Protein AF-A0A382GQL2-F1 (afdb_monomer)

Organism: NCBI:txid408172

Radius of gyration: 21.81 Å; Cα contacts (8 Å, |Δi|>4): 50; chains: 1; bounding box: 55×21×65 Å

pLDDT: mean 73.25, std 12.97, range [42.75, 89.44]

Mean predicted aligned error: 12.38 Å

Structure (mmCIF, N/CA/C/O backbone):
data_AF-A0A382GQL2-F1
#
_entry.id   AF-A0A382GQL2-F1
#
loop_
_atom_site.group_PDB
_atom_site.id
_atom_site.type_symbol
_atom_site.label_atom_id
_atom_site.label_alt_id
_atom_site.label_comp_id
_atom_site.label_asym_id
_atom_site.label_entity_id
_atom_site.label_seq_id
_atom_site.pdbx_PDB_ins_code
_atom_site.Cartn_x
_atom_site.Cartn_y
_atom_site.Cartn_z
_atom_site.occupancy
_atom_site.B_iso_or_equiv
_atom_site.auth_seq_id
_atom_site.auth_comp_id
_atom_site.auth_asym_id
_atom_site.auth_atom_id
_atom_site.pdbx_PDB_model_num
ATOM 1 N N . MET A 1 1 ? -19.531 9.412 18.460 1.00 42.75 1 MET A N 1
ATOM 2 C CA . MET A 1 1 ? -18.587 9.663 17.348 1.00 42.75 1 MET A CA 1
ATOM 3 C C . MET A 1 1 ? -17.181 9.532 17.899 1.00 42.75 1 MET A C 1
ATOM 5 O O . MET A 1 1 ? -16.870 10.210 18.870 1.00 42.75 1 MET A O 1
ATOM 9 N N . LEU A 1 2 ? -16.384 8.584 17.404 1.00 46.44 2 LEU A N 1
ATOM 10 C CA . LEU A 1 2 ? -15.076 8.302 17.994 1.00 46.44 2 LEU A CA 1
ATOM 11 C C . LEU A 1 2 ? -14.067 9.410 17.655 1.00 46.44 2 LEU A C 1
ATOM 13 O O . LEU A 1 2 ? -13.764 9.632 16.490 1.00 46.44 2 LEU A O 1
ATOM 17 N N . LYS A 1 3 ? -13.535 10.065 18.696 1.00 55.25 3 LYS A N 1
ATOM 18 C CA . LYS A 1 3 ? -12.430 11.044 18.668 1.00 55.25 3 LYS A CA 1
ATOM 19 C C . LYS A 1 3 ? -11.057 10.370 18.462 1.00 55.25 3 LYS A C 1
ATOM 21 O O . LYS A 1 3 ? -10.114 10.677 19.181 1.00 55.25 3 LYS A O 1
ATOM 26 N N . LEU A 1 4 ? -10.947 9.392 17.566 1.00 60.84 4 LEU A N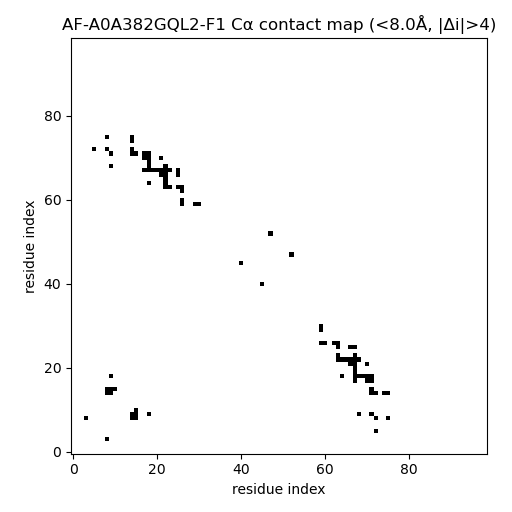 1
ATOM 27 C CA . LEU A 1 4 ? -9.658 8.763 17.259 1.00 60.84 4 LEU A CA 1
ATOM 28 C C . LEU A 1 4 ? -9.263 9.114 15.832 1.00 60.84 4 LEU A C 1
ATOM 30 O O . LEU A 1 4 ? -10.033 8.905 14.895 1.00 60.84 4 LEU A O 1
ATOM 34 N N . THR A 1 5 ? -8.069 9.679 15.688 1.00 72.31 5 THR A N 1
ATOM 35 C CA . THR A 1 5 ? -7.522 10.089 14.394 1.00 72.31 5 THR A CA 1
ATOM 36 C C . THR A 1 5 ? -7.136 8.834 13.608 1.00 72.31 5 THR A C 1
ATOM 38 O O . THR A 1 5 ? -6.793 7.814 14.204 1.00 72.31 5 THR A O 1
ATOM 41 N N . VAL A 1 6 ? -7.120 8.885 12.271 1.00 74.00 6 VAL A N 1
ATOM 42 C CA . VAL A 1 6 ? -6.666 7.765 11.410 1.00 74.00 6 VAL A CA 1
ATOM 43 C C . VAL A 1 6 ? -5.326 7.190 11.890 1.00 74.00 6 VAL A C 1
ATOM 45 O O . VAL A 1 6 ? -5.149 5.976 11.969 1.00 74.00 6 VAL A O 1
ATOM 48 N N . ARG A 1 7 ? -4.410 8.070 12.309 1.00 74.62 7 ARG A N 1
ATOM 49 C CA . ARG A 1 7 ? -3.115 7.702 12.888 1.00 74.62 7 ARG A CA 1
ATOM 50 C C . ARG A 1 7 ? -3.244 6.846 14.153 1.00 74.62 7 ARG A C 1
ATOM 52 O O . ARG A 1 7 ? -2.469 5.913 14.315 1.00 74.62 7 ARG A O 1
ATOM 59 N N . ASP A 1 8 ? -4.214 7.124 15.019 1.00 77.25 8 ASP A N 1
ATOM 60 C CA . ASP A 1 8 ? -4.436 6.367 16.256 1.00 77.25 8 ASP A CA 1
ATOM 61 C C . ASP A 1 8 ? -5.027 4.981 15.979 1.00 77.25 8 ASP A C 1
ATOM 63 O O . ASP A 1 8 ? -4.687 4.012 16.659 1.00 77.25 8 ASP A O 1
ATOM 67 N N . ILE A 1 9 ? -5.870 4.869 14.947 1.00 73.19 9 ILE A N 1
ATOM 68 C CA . ILE A 1 9 ? -6.429 3.589 14.496 1.00 73.19 9 ILE A CA 1
ATOM 69 C C . ILE A 1 9 ? -5.311 2.704 13.939 1.00 73.19 9 ILE A C 1
ATOM 71 O O . ILE A 1 9 ? -5.170 1.558 14.360 1.00 73.19 9 ILE A O 1
ATOM 75 N N . LEU A 1 10 ? -4.469 3.240 13.052 1.00 72.88 10 LEU A N 1
ATOM 76 C CA . LEU A 1 10 ? -3.359 2.486 12.456 1.00 72.88 10 LEU A CA 1
ATOM 77 C C . LEU A 1 10 ? -2.258 2.134 13.469 1.00 72.88 10 LEU A C 1
ATOM 79 O O . LEU A 1 10 ? -1.547 1.148 13.281 1.00 72.88 10 LEU A O 1
ATOM 83 N N . ARG A 1 11 ? -2.125 2.898 14.561 1.00 73.44 11 ARG A N 1
ATOM 84 C CA . ARG A 1 11 ? -1.157 2.627 15.637 1.00 73.44 11 ARG A CA 1
ATOM 85 C C . ARG A 1 11 ? -1.551 1.432 16.511 1.00 73.44 11 ARG A C 1
ATOM 87 O O . ARG A 1 11 ? -0.709 0.897 17.231 1.00 73.44 11 ARG A O 1
ATOM 94 N N . GLN A 1 12 ? -2.802 0.975 16.444 1.00 77.12 12 GLN A N 1
ATOM 95 C CA . GLN A 1 12 ? -3.207 -0.274 17.083 1.00 77.12 12 GLN A CA 1
ATOM 96 C C . GLN A 1 12 ? -2.668 -1.466 16.291 1.00 77.12 12 GLN A C 1
ATOM 98 O O . GLN A 1 12 ? -2.976 -1.630 15.111 1.00 77.12 12 GLN A O 1
ATOM 103 N N . LYS A 1 13 ? -1.923 -2.346 16.974 1.00 70.94 13 LYS A N 1
ATOM 104 C CA . LYS A 1 13 ? -1.231 -3.506 16.381 1.00 70.94 13 LYS A CA 1
ATOM 105 C C . LYS A 1 13 ? -2.133 -4.332 15.450 1.00 70.94 13 LYS A C 1
ATOM 107 O O . LYS A 1 13 ? -1.713 -4.702 14.365 1.00 70.94 13 LYS A O 1
ATOM 112 N N . SER A 1 14 ? -3.396 -4.545 15.832 1.00 75.12 14 SER A N 1
ATOM 113 C CA . SER A 1 14 ? -4.364 -5.302 15.026 1.00 75.12 14 SER A CA 1
ATOM 114 C C . SER A 1 14 ? -4.727 -4.619 13.704 1.00 75.12 14 SER A C 1
ATOM 116 O O . SER A 1 14 ? -4.808 -5.299 12.688 1.00 75.12 14 SER A O 1
ATOM 118 N N . PHE A 1 15 ? -4.966 -3.306 13.695 1.00 81.19 15 PHE A N 1
ATOM 119 C CA . PHE A 1 15 ? -5.413 -2.589 12.494 1.00 81.19 15 PHE A CA 1
ATOM 120 C C . PHE A 1 15 ? -4.241 -2.191 11.595 1.00 81.19 15 PHE A C 1
ATOM 122 O O . PHE A 1 15 ? -4.369 -2.259 10.375 1.00 81.19 15 PHE A O 1
ATOM 129 N N . GLY A 1 16 ? -3.083 -1.872 12.180 1.00 77.31 16 GLY A N 1
ATOM 130 C CA . GLY A 1 16 ? -1.842 -1.664 11.433 1.00 77.31 16 GLY A CA 1
ATOM 131 C C . GLY A 1 16 ? -1.416 -2.914 10.656 1.00 77.31 16 GLY A C 1
ATOM 132 O O . GLY A 1 16 ? -1.114 -2.821 9.469 1.00 77.31 16 GLY A O 1
ATOM 133 N N . SER A 1 17 ? -1.479 -4.104 11.270 1.00 82.25 17 SER A N 1
ATOM 134 C CA . SER A 1 17 ? -1.196 -5.363 10.562 1.00 82.25 17 SER A CA 1
ATOM 135 C C . SER A 1 17 ? -2.177 -5.626 9.417 1.00 82.25 17 SER A C 1
ATOM 137 O O . SER A 1 17 ? -1.750 -6.049 8.348 1.00 82.25 17 SER A O 1
ATOM 139 N N . ILE A 1 18 ? -3.469 -5.331 9.601 1.00 83.81 18 ILE A N 1
ATOM 140 C CA . ILE A 1 18 ? -4.473 -5.461 8.533 1.00 83.81 18 ILE A CA 1
ATOM 141 C C . ILE A 1 18 ? -4.154 -4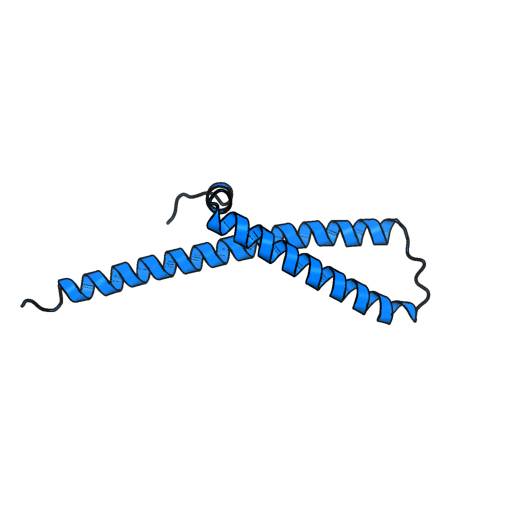.509 7.377 1.00 83.81 18 ILE A C 1
ATOM 143 O O . ILE A 1 18 ? -4.211 -4.935 6.227 1.00 83.81 18 ILE A O 1
ATOM 147 N N . ALA A 1 19 ? -3.770 -3.261 7.661 1.00 83.50 19 ALA A N 1
ATOM 148 C CA . ALA A 1 19 ? -3.381 -2.298 6.631 1.00 83.50 19 ALA A CA 1
ATOM 149 C C . ALA A 1 19 ? -2.179 -2.789 5.810 1.00 83.50 19 ALA A C 1
ATOM 151 O O . ALA A 1 19 ? -2.197 -2.710 4.58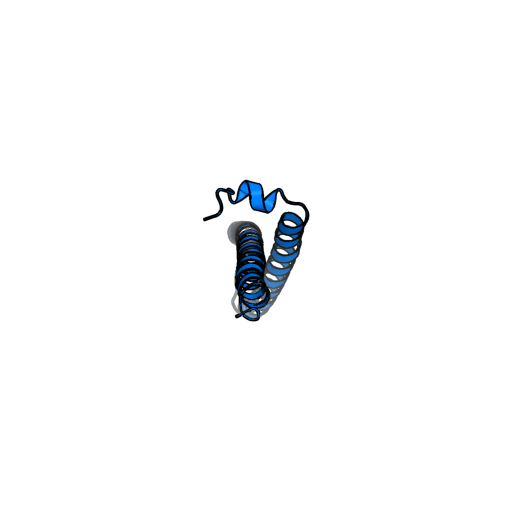6 1.00 83.50 19 ALA A O 1
ATOM 152 N N . ILE A 1 20 ? -1.163 -3.348 6.476 1.00 84.75 20 ILE A N 1
ATOM 153 C CA . ILE A 1 20 ? 0.038 -3.874 5.816 1.00 84.75 20 ILE A CA 1
ATOM 154 C C . ILE A 1 20 ? -0.303 -5.104 4.972 1.00 84.75 20 ILE A C 1
ATOM 156 O O . ILE A 1 20 ? 0.018 -5.132 3.790 1.00 84.75 20 ILE A O 1
ATOM 160 N N . ILE A 1 21 ? -0.977 -6.106 5.546 1.00 88.38 21 ILE A N 1
ATOM 161 C CA . ILE A 1 21 ? -1.297 -7.355 4.837 1.00 88.38 21 ILE A CA 1
ATOM 162 C C . ILE A 1 21 ? -2.200 -7.070 3.634 1.00 88.38 21 ILE A C 1
ATOM 164 O O . ILE A 1 21 ? -1.929 -7.551 2.53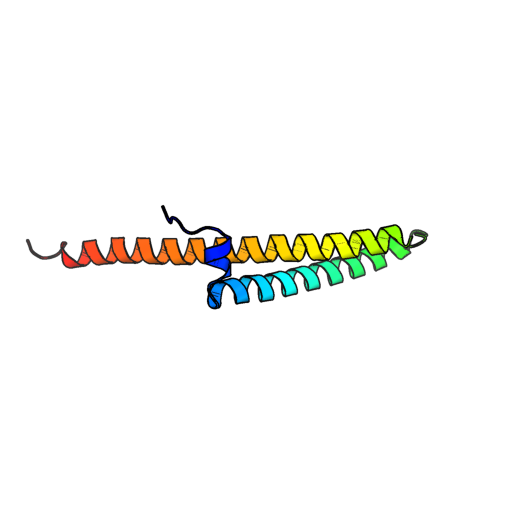6 1.00 88.38 21 ILE A O 1
ATOM 168 N N . SER A 1 22 ? -3.246 -6.260 3.823 1.00 84.94 22 SER A N 1
ATOM 169 C CA . SER A 1 22 ? -4.160 -5.898 2.735 1.00 84.94 22 SER A CA 1
ATOM 170 C C . SER A 1 22 ? -3.489 -5.025 1.677 1.00 84.94 22 SER A C 1
ATOM 172 O O . SER A 1 22 ? -3.706 -5.263 0.493 1.00 84.94 22 SER A O 1
ATOM 174 N N . GLY A 1 23 ? -2.630 -4.080 2.072 1.00 84.56 23 GLY A N 1
ATOM 175 C CA . GLY A 1 23 ? -1.841 -3.267 1.146 1.00 84.56 23 GLY A CA 1
ATOM 176 C C . GLY A 1 23 ? -0.859 -4.099 0.318 1.00 84.56 23 GLY A C 1
ATOM 177 O O . GLY A 1 23 ? -0.775 -3.910 -0.891 1.00 84.56 23 GLY A O 1
ATOM 178 N N . VAL A 1 24 ? -0.171 -5.068 0.934 1.00 87.44 24 VAL A N 1
ATOM 179 C CA . VAL A 1 24 ? 0.737 -5.995 0.235 1.00 87.44 24 VAL A CA 1
ATOM 180 C C . VAL A 1 24 ? -0.031 -6.885 -0.741 1.00 87.44 24 VAL A C 1
ATOM 182 O O . VAL A 1 24 ? 0.387 -7.017 -1.887 1.00 87.44 24 VAL A O 1
ATOM 185 N N . LEU A 1 25 ? -1.174 -7.445 -0.329 1.00 88.00 25 LEU A N 1
ATOM 186 C CA . LEU A 1 25 ? -2.046 -8.236 -1.207 1.00 88.00 25 LEU A CA 1
ATOM 187 C C . LEU A 1 25 ? -2.552 -7.423 -2.404 1.00 88.00 25 LEU A C 1
ATOM 189 O O . LEU A 1 25 ? -2.496 -7.905 -3.533 1.00 88.00 25 LEU A O 1
ATOM 193 N N . LEU A 1 26 ? -3.001 -6.186 -2.172 1.00 86.81 26 LEU A N 1
ATOM 194 C CA . LEU A 1 26 ? -3.427 -5.264 -3.228 1.00 86.81 26 LEU A CA 1
ATOM 195 C C . LEU A 1 26 ? -2.282 -4.909 -4.177 1.00 86.81 26 LEU A C 1
ATOM 197 O O . LEU A 1 26 ? -2.473 -4.938 -5.389 1.00 86.81 26 LEU A O 1
ATOM 201 N N . GLY A 1 27 ? -1.099 -4.606 -3.641 1.00 83.56 27 GLY A N 1
ATOM 202 C CA . GLY A 1 27 ? 0.090 -4.307 -4.437 1.00 83.56 27 GLY A CA 1
ATOM 203 C C . GLY A 1 27 ? 0.521 -5.491 -5.302 1.00 83.56 27 GLY A C 1
ATOM 204 O O . GLY A 1 27 ? 0.792 -5.314 -6.486 1.00 83.56 27 GLY A O 1
ATOM 205 N N . LEU A 1 28 ? 0.507 -6.706 -4.746 1.00 84.06 28 LEU A N 1
ATOM 206 C CA . LEU A 1 28 ? 0.770 -7.943 -5.488 1.00 84.06 28 LEU A CA 1
ATOM 207 C C . LEU A 1 28 ? -0.267 -8.178 -6.588 1.00 84.06 28 LEU A C 1
ATOM 209 O O . LEU A 1 28 ? 0.106 -8.435 -7.729 1.00 84.06 28 LEU A O 1
ATOM 213 N N . ALA A 1 29 ? -1.558 -8.053 -6.273 1.00 85.50 29 ALA A N 1
ATOM 214 C CA . ALA A 1 29 ? -2.623 -8.199 -7.260 1.00 85.50 29 ALA A CA 1
ATOM 215 C C . ALA A 1 29 ? -2.478 -7.176 -8.398 1.00 85.50 29 ALA A C 1
ATOM 217 O O . ALA A 1 29 ? -2.586 -7.538 -9.568 1.00 85.50 29 ALA A O 1
ATOM 218 N N . TYR A 1 30 ? -2.169 -5.920 -8.069 1.00 82.88 30 TYR A N 1
ATOM 219 C CA . TYR A 1 30 ? -1.948 -4.864 -9.053 1.00 82.88 30 TYR A CA 1
ATOM 220 C C . TYR A 1 30 ? -0.690 -5.102 -9.897 1.00 82.88 30 TYR A C 1
ATOM 222 O O . TYR A 1 30 ? -0.712 -4.878 -11.107 1.00 82.88 30 TYR A O 1
ATOM 230 N N . TYR A 1 31 ? 0.386 -5.617 -9.298 1.00 79.88 31 TYR A N 1
ATOM 231 C CA . TYR A 1 31 ? 1.593 -6.012 -10.020 1.00 79.88 31 TYR A CA 1
ATOM 232 C C . TYR A 1 31 ? 1.305 -7.130 -11.029 1.00 79.88 31 TYR A C 1
ATOM 234 O O . TYR A 1 31 ? 1.646 -6.991 -12.203 1.00 79.88 31 TYR A O 1
ATOM 242 N N . PHE A 1 32 ? 0.614 -8.199 -10.616 1.00 80.12 32 PHE A N 1
ATOM 243 C CA . PHE A 1 32 ? 0.215 -9.276 -11.527 1.00 80.12 32 PHE A CA 1
ATOM 244 C C . PHE A 1 32 ? -0.736 -8.788 -12.622 1.00 80.12 32 PHE A C 1
ATOM 246 O O . PHE A 1 32 ? -0.586 -9.183 -13.777 1.00 80.12 32 PHE A O 1
ATOM 253 N N . LEU A 1 33 ? -1.673 -7.896 -12.290 1.00 79.62 33 LEU A N 1
ATOM 254 C CA . LEU A 1 33 ? -2.576 -7.292 -13.268 1.00 79.62 33 LEU A CA 1
ATOM 255 C C . LEU A 1 33 ? -1.812 -6.438 -14.288 1.00 79.62 33 LEU A C 1
ATOM 257 O O . LEU A 1 33 ? -2.101 -6.499 -15.481 1.00 79.62 33 LEU A O 1
ATOM 261 N N . THR A 1 34 ? -0.814 -5.682 -13.834 1.00 76.44 34 THR A N 1
ATOM 262 C CA . THR A 1 34 ? 0.053 -4.865 -14.693 1.00 76.44 34 THR A CA 1
ATOM 263 C C . THR A 1 34 ? 0.915 -5.746 -15.589 1.00 76.44 34 THR A C 1
ATOM 265 O O . THR A 1 34 ? 0.996 -5.489 -16.785 1.00 76.44 34 THR A O 1
ATOM 268 N N . LEU A 1 35 ? 1.499 -6.821 -15.052 1.00 71.19 35 LEU A N 1
ATOM 269 C CA . LEU A 1 35 ? 2.286 -7.782 -15.826 1.00 71.19 35 LEU A CA 1
ATOM 270 C C . LEU A 1 35 ? 1.426 -8.487 -16.885 1.00 71.19 35 LEU A C 1
ATOM 272 O O . LEU A 1 35 ? 1.827 -8.575 -18.043 1.00 71.19 35 LEU A O 1
ATOM 276 N N . SER A 1 36 ? 0.221 -8.926 -16.511 1.00 71.06 36 SER A N 1
ATOM 277 C CA . SER A 1 36 ? -0.745 -9.520 -17.440 1.00 71.06 36 SER A CA 1
ATOM 278 C C . SER A 1 36 ? -1.151 -8.524 -18.531 1.00 71.06 36 SER A C 1
ATOM 280 O O . SER A 1 36 ? -1.092 -8.857 -19.713 1.00 71.06 36 SER A O 1
ATOM 282 N N . SER A 1 37 ? -1.447 -7.276 -18.162 1.00 67.06 37 SER A N 1
ATOM 283 C CA . SER A 1 37 ? -1.795 -6.216 -19.116 1.00 67.06 37 SER A CA 1
ATOM 284 C C . SER A 1 37 ? -0.627 -5.872 -20.046 1.00 67.06 37 SER A C 1
ATOM 286 O O . SER A 1 37 ? -0.834 -5.644 -21.239 1.00 67.06 37 SER A O 1
ATOM 288 N N . ALA A 1 38 ? 0.605 -5.894 -19.531 1.00 62.81 38 ALA A N 1
ATOM 289 C CA . ALA A 1 38 ? 1.813 -5.690 -20.317 1.00 62.81 38 ALA A CA 1
ATOM 290 C C . ALA A 1 38 ? 1.979 -6.801 -21.362 1.00 62.81 38 ALA A C 1
ATOM 292 O O . ALA A 1 38 ? 2.210 -6.488 -22.524 1.00 62.81 38 ALA A O 1
ATOM 293 N N . THR A 1 39 ? 1.765 -8.077 -21.010 1.00 59.53 39 THR A N 1
ATOM 294 C CA . THR A 1 39 ? 1.840 -9.184 -21.988 1.00 59.53 39 THR A CA 1
ATOM 295 C C . THR A 1 39 ? 0.832 -9.060 -23.135 1.00 59.53 39 THR A C 1
ATOM 297 O O . THR A 1 39 ? 1.152 -9.437 -24.259 1.00 59.53 39 THR A O 1
ATOM 300 N N . THR A 1 40 ? -0.339 -8.463 -22.898 1.00 59.59 40 THR A N 1
ATOM 301 C CA . THR A 1 40 ? -1.316 -8.125 -23.951 1.00 59.59 40 THR A CA 1
ATOM 302 C C . THR A 1 40 ? -0.936 -6.889 -24.771 1.00 59.59 40 THR A C 1
ATOM 304 O O . THR A 1 40 ? -1.248 -6.833 -25.957 1.00 59.59 40 THR A O 1
ATOM 307 N N . HIS A 1 41 ? -0.239 -5.911 -24.184 1.00 52.19 41 HIS A N 1
ATOM 308 C CA . HIS A 1 41 ? 0.222 -4.710 -24.892 1.00 52.19 41 HIS A CA 1
ATOM 309 C C . HIS A 1 41 ? 1.547 -4.899 -25.644 1.00 52.19 41 HIS A C 1
ATOM 311 O O . HIS A 1 41 ? 1.797 -4.154 -26.582 1.00 52.19 41 HIS A O 1
ATOM 317 N N . PHE A 1 42 ? 2.366 -5.907 -25.319 1.00 52.03 42 PHE A N 1
ATOM 318 C CA . PHE A 1 42 ? 3.611 -6.219 -26.042 1.00 52.03 42 PHE A CA 1
ATOM 319 C C . PHE A 1 42 ? 3.399 -6.748 -27.475 1.00 52.03 42 PHE A C 1
ATOM 321 O O . PHE A 1 42 ? 4.371 -6.933 -28.201 1.00 52.03 42 PHE A O 1
ATOM 328 N N . GLN A 1 43 ? 2.152 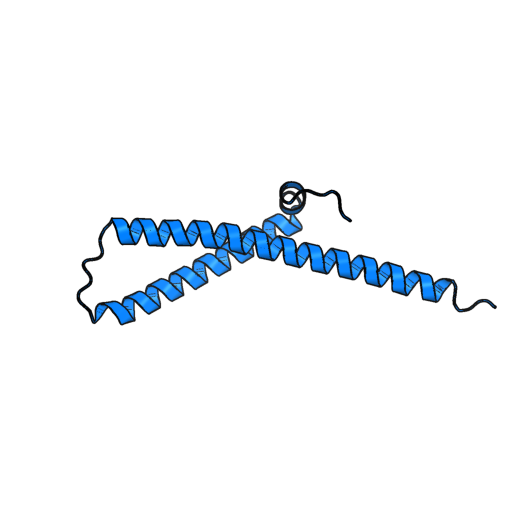-6.939 -27.923 1.00 52.81 43 GLN A N 1
ATOM 329 C CA . GLN A 1 43 ? 1.842 -7.077 -29.355 1.00 52.81 43 GLN A CA 1
ATOM 330 C C . GLN A 1 43 ? 1.846 -5.726 -30.101 1.00 52.81 43 GLN A C 1
ATOM 332 O O . GLN A 1 43 ? 1.747 -5.705 -31.325 1.00 52.81 43 GLN A O 1
ATOM 337 N N . ILE A 1 44 ? 1.972 -4.605 -29.385 1.00 52.47 44 ILE A N 1
ATOM 338 C CA . ILE A 1 44 ? 2.042 -3.246 -29.923 1.00 52.47 44 ILE A CA 1
ATOM 339 C C . ILE A 1 44 ? 3.321 -2.607 -29.375 1.00 52.47 44 ILE A C 1
ATOM 341 O O . ILE A 1 44 ? 3.346 -2.132 -28.247 1.00 52.47 44 ILE A O 1
ATOM 345 N N . ASP A 1 45 ? 4.377 -2.671 -30.184 1.00 52.12 45 ASP A N 1
ATOM 346 C CA . ASP A 1 45 ? 5.669 -1.964 -30.145 1.00 52.12 45 ASP A CA 1
ATOM 347 C C . ASP A 1 45 ? 5.804 -0.809 -29.119 1.00 52.12 45 ASP A C 1
ATOM 349 O O . ASP A 1 45 ? 5.829 0.374 -29.460 1.00 52.12 45 ASP A O 1
ATOM 353 N N . MET A 1 46 ? 5.863 -1.140 -27.826 1.00 57.78 46 MET A N 1
ATOM 354 C CA . MET A 1 46 ? 5.993 -0.162 -26.751 1.00 57.78 46 MET A CA 1
ATOM 355 C C . MET A 1 46 ? 7.441 -0.166 -26.279 1.00 57.78 46 MET A C 1
ATOM 357 O O . MET A 1 46 ? 7.861 -1.029 -25.507 1.00 57.78 46 MET A O 1
ATOM 361 N N . VAL A 1 47 ? 8.210 0.828 -26.726 1.00 58.38 47 VAL A N 1
ATOM 362 C CA . VAL A 1 47 ? 9.481 1.193 -26.092 1.00 58.38 47 VAL A CA 1
ATOM 363 C C . VAL A 1 47 ? 9.171 1.503 -24.629 1.00 58.38 47 VAL A C 1
ATOM 365 O O . VAL A 1 47 ? 8.601 2.548 -24.307 1.00 58.38 47 VAL A O 1
ATOM 368 N N . VAL A 1 48 ? 9.487 0.563 -23.736 1.00 64.06 48 VAL A N 1
ATOM 369 C CA . VAL A 1 48 ? 9.273 0.706 -22.295 1.00 64.06 48 VAL A CA 1
ATOM 370 C C . VAL A 1 48 ? 10.191 1.821 -21.804 1.00 64.06 48 VAL A C 1
ATOM 372 O O . VAL A 1 48 ? 11.371 1.611 -21.528 1.00 64.06 48 VAL A O 1
ATOM 375 N N . SER A 1 49 ? 9.665 3.044 -21.750 1.00 74.38 49 SER A N 1
ATOM 376 C CA . SER A 1 49 ? 10.447 4.188 -21.304 1.00 74.38 49 SER A CA 1
ATOM 377 C C . SER A 1 49 ? 10.755 4.041 -19.807 1.00 74.38 49 SER A C 1
ATOM 379 O O . SER A 1 49 ? 9.885 3.626 -19.031 1.00 74.38 49 SER A O 1
ATOM 381 N N . PRO A 1 50 ? 11.961 4.417 -19.347 1.00 72.31 50 PRO A N 1
ATOM 382 C CA . PRO A 1 50 ? 12.287 4.419 -17.920 1.00 72.31 50 PRO A CA 1
ATOM 383 C C . PRO A 1 50 ? 11.276 5.209 -17.071 1.00 72.31 50 PRO A C 1
ATOM 385 O O . PRO A 1 50 ? 10.996 4.842 -15.932 1.00 72.31 50 PRO A O 1
ATOM 388 N N . GLY A 1 51 ? 10.667 6.255 -17.648 1.00 78.69 51 GLY A N 1
ATOM 389 C CA . GLY A 1 51 ? 9.600 7.032 -17.013 1.00 78.69 51 GLY A CA 1
ATOM 390 C C . GLY A 1 51 ? 8.312 6.235 -16.787 1.00 78.69 51 GLY A C 1
ATOM 391 O O . GLY A 1 51 ? 7.701 6.365 -15.730 1.00 78.69 51 GLY A O 1
ATOM 392 N N . TYR A 1 52 ? 7.923 5.365 -17.724 1.00 76.00 52 TYR A N 1
ATOM 393 C CA . TYR A 1 52 ? 6.760 4.485 -17.566 1.00 76.00 52 TYR A CA 1
ATOM 394 C C . TYR A 1 52 ? 6.968 3.457 -16.442 1.00 76.00 52 TYR A C 1
ATOM 396 O O . TYR A 1 52 ? 6.073 3.236 -15.622 1.00 76.00 52 TYR A O 1
ATOM 404 N N . ILE A 1 53 ? 8.167 2.874 -16.343 1.00 77.19 53 ILE A N 1
ATOM 405 C CA . ILE A 1 53 ? 8.515 1.952 -15.248 1.00 77.19 53 ILE A CA 1
ATOM 406 C C . ILE A 1 53 ? 8.484 2.688 -13.903 1.00 77.19 53 ILE A C 1
ATOM 408 O O . ILE A 1 53 ? 7.866 2.220 -12.949 1.00 77.19 53 ILE A O 1
ATOM 412 N N . ALA A 1 54 ? 9.094 3.873 -13.827 1.00 80.19 54 ALA A N 1
ATOM 413 C CA . ALA A 1 54 ? 9.098 4.668 -12.603 1.00 80.19 54 ALA A CA 1
ATOM 414 C C . ALA A 1 54 ? 7.676 5.066 -12.167 1.00 80.19 54 ALA A C 1
ATOM 416 O O . ALA A 1 54 ? 7.327 4.927 -10.993 1.00 80.19 54 ALA A O 1
ATOM 417 N N . ALA A 1 55 ? 6.838 5.511 -13.108 1.00 82.56 55 ALA A N 1
ATOM 418 C CA . ALA A 1 55 ? 5.461 5.909 -12.833 1.00 82.56 55 ALA A CA 1
ATOM 419 C C . ALA A 1 55 ? 4.583 4.724 -12.403 1.00 82.56 55 ALA A C 1
ATOM 421 O O . ALA A 1 55 ? 3.818 4.856 -11.451 1.00 82.56 55 ALA A O 1
ATOM 422 N N . SER A 1 56 ? 4.708 3.562 -13.049 1.00 76.31 56 SER A N 1
ATOM 423 C CA . SER A 1 56 ? 3.929 2.362 -12.704 1.00 76.31 56 SER A CA 1
ATOM 424 C C . SER A 1 56 ? 4.304 1.796 -11.331 1.00 76.31 56 SER A C 1
ATOM 426 O O . SER A 1 56 ? 3.419 1.498 -10.524 1.00 76.31 56 SER A O 1
ATOM 428 N N . ILE A 1 57 ? 5.600 1.727 -11.007 1.00 80.94 57 ILE A N 1
ATOM 429 C CA . ILE A 1 57 ? 6.066 1.330 -9.671 1.00 80.94 57 ILE A CA 1
ATOM 430 C C . ILE A 1 57 ? 5.598 2.349 -8.626 1.00 80.94 57 ILE A C 1
ATOM 432 O O . ILE A 1 57 ? 5.018 1.967 -7.609 1.00 80.94 57 ILE A O 1
ATOM 436 N N . GLY A 1 58 ? 5.791 3.646 -8.884 1.00 85.69 58 GLY A N 1
ATOM 437 C CA . GLY A 1 58 ? 5.363 4.713 -7.977 1.00 85.69 58 GLY A CA 1
ATOM 438 C C . GLY A 1 58 ? 3.858 4.676 -7.700 1.00 85.69 58 GLY A C 1
ATOM 439 O O . GLY A 1 58 ? 3.437 4.708 -6.542 1.00 85.69 58 GLY A O 1
ATOM 440 N N . LEU A 1 59 ? 3.046 4.520 -8.748 1.00 83.44 59 LEU A N 1
ATOM 441 C CA . LEU A 1 59 ? 1.596 4.392 -8.634 1.00 83.44 59 LEU A CA 1
ATOM 442 C C . LEU A 1 59 ? 1.200 3.154 -7.818 1.00 83.44 59 LEU A C 1
ATOM 444 O O . LEU A 1 59 ? 0.316 3.248 -6.966 1.00 83.44 59 LEU A O 1
ATOM 448 N N . THR A 1 60 ? 1.893 2.028 -8.006 1.00 83.94 60 THR A N 1
ATOM 449 C CA . THR A 1 60 ? 1.658 0.794 -7.237 1.00 83.94 60 THR A CA 1
ATOM 450 C C . THR A 1 60 ? 1.842 1.024 -5.737 1.00 83.94 60 THR A C 1
ATOM 452 O O . THR A 1 60 ? 0.991 0.622 -4.943 1.00 83.94 60 THR A O 1
ATOM 455 N N . PHE A 1 61 ? 2.910 1.719 -5.333 1.00 84.19 61 PHE A N 1
ATOM 456 C CA . PHE A 1 61 ? 3.146 2.040 -3.922 1.00 84.19 61 PHE A CA 1
ATOM 457 C C . PHE A 1 61 ? 2.059 2.945 -3.343 1.00 84.19 61 PHE A C 1
ATOM 459 O O . PHE A 1 61 ? 1.543 2.674 -2.256 1.00 84.19 61 PHE A O 1
ATOM 466 N N . VAL A 1 62 ? 1.678 3.999 -4.068 1.00 89.44 62 VAL A N 1
ATOM 467 C CA . VAL A 1 62 ? 0.636 4.934 -3.620 1.00 89.44 62 VAL A CA 1
ATOM 468 C C . VAL A 1 62 ? -0.699 4.209 -3.445 1.00 89.44 62 VAL A C 1
ATOM 470 O O . VAL A 1 62 ? -1.337 4.333 -2.397 1.00 89.44 62 VAL A O 1
ATOM 473 N N . VAL A 1 63 ? -1.100 3.403 -4.430 1.00 87.81 63 VAL A N 1
ATOM 474 C CA . VAL A 1 63 ? -2.360 2.651 -4.392 1.00 87.81 63 VAL A CA 1
ATOM 475 C C . VAL A 1 63 ? -2.351 1.603 -3.277 1.00 87.81 63 VAL A C 1
ATOM 477 O O . VAL A 1 63 ? -3.345 1.482 -2.562 1.00 87.81 63 VAL A O 1
ATOM 480 N N . ALA A 1 64 ? -1.236 0.902 -3.057 1.00 85.88 64 ALA A N 1
ATOM 481 C CA . ALA A 1 64 ? -1.110 -0.070 -1.972 1.00 85.88 64 ALA A CA 1
ATOM 482 C C . ALA A 1 64 ? -1.265 0.581 -0.584 1.00 85.88 64 ALA A C 1
ATOM 484 O O . ALA A 1 64 ? -1.997 0.064 0.264 1.00 85.88 64 ALA A O 1
ATOM 485 N N . ILE A 1 65 ? -0.632 1.739 -0.357 1.00 84.88 65 ILE A N 1
ATOM 486 C CA . ILE A 1 65 ? -0.708 2.464 0.923 1.00 84.88 65 ILE A CA 1
ATOM 487 C C . ILE A 1 65 ? -2.126 2.994 1.168 1.00 84.88 65 ILE A C 1
ATOM 489 O O . ILE A 1 65 ? -2.684 2.803 2.256 1.00 84.88 65 ILE A O 1
ATOM 493 N N . LEU A 1 66 ? -2.721 3.645 0.164 1.00 88.38 66 LEU A N 1
ATOM 494 C CA . LEU A 1 66 ? -4.070 4.203 0.268 1.00 88.38 66 LEU A CA 1
ATOM 495 C C . LEU A 1 66 ? -5.117 3.095 0.428 1.00 88.38 66 LEU A C 1
ATOM 497 O O . LEU A 1 66 ? -5.970 3.175 1.314 1.00 88.38 66 LEU A O 1
ATOM 501 N N . GLY A 1 67 ? -5.016 2.034 -0.374 1.00 88.25 67 GLY A N 1
ATOM 502 C CA . GLY A 1 67 ? -5.911 0.881 -0.332 1.00 88.25 67 GLY A CA 1
ATOM 503 C C . GLY A 1 67 ? -5.849 0.140 1.002 1.00 88.25 67 GLY A C 1
ATOM 504 O O . GLY A 1 67 ? -6.887 -0.075 1.631 1.00 88.25 67 GLY A O 1
ATOM 505 N N . GLY A 1 68 ? -4.642 -0.172 1.488 1.00 86.25 68 GLY A N 1
ATOM 506 C CA . GLY A 1 68 ? -4.457 -0.837 2.780 1.00 86.25 68 GLY A CA 1
ATOM 507 C C . GLY A 1 68 ? -4.991 -0.010 3.954 1.00 86.25 68 GLY A C 1
ATOM 508 O O . GLY A 1 68 ? -5.688 -0.528 4.830 1.00 86.25 68 GLY A O 1
ATOM 509 N N . THR A 1 69 ? -4.751 1.305 3.941 1.00 86.62 69 THR A N 1
ATOM 510 C CA . THR A 1 69 ? -5.284 2.221 4.964 1.00 86.62 69 THR A CA 1
ATOM 511 C C . THR A 1 69 ? -6.814 2.270 4.933 1.00 86.62 69 THR A C 1
ATOM 513 O O . THR A 1 69 ? -7.451 2.194 5.985 1.00 86.62 69 THR A O 1
ATOM 516 N N . ASN A 1 70 ? -7.418 2.351 3.743 1.00 89.00 70 ASN A N 1
ATOM 517 C CA . ASN A 1 70 ? -8.873 2.386 3.592 1.00 89.00 70 ASN A CA 1
ATOM 518 C C . ASN A 1 70 ? -9.528 1.097 4.119 1.00 89.00 70 ASN A C 1
ATOM 520 O O . ASN A 1 70 ? -10.479 1.154 4.900 1.00 89.00 70 ASN A O 1
ATOM 524 N N . ILE A 1 71 ? -8.964 -0.069 3.788 1.00 86.81 71 ILE A N 1
ATOM 525 C CA . ILE A 1 71 ? -9.447 -1.361 4.297 1.00 86.81 71 ILE A CA 1
ATOM 526 C C . ILE A 1 71 ? -9.363 -1.411 5.827 1.00 86.81 71 ILE A C 1
ATOM 528 O O . ILE A 1 71 ? -10.330 -1.808 6.480 1.00 86.81 71 ILE A O 1
ATOM 532 N N . ALA A 1 72 ? -8.259 -0.960 6.427 1.00 85.50 72 ALA A N 1
ATOM 533 C CA . ALA A 1 72 ? -8.125 -0.932 7.883 1.00 85.50 72 ALA A CA 1
ATOM 534 C C . ALA A 1 72 ? -9.185 -0.043 8.560 1.00 85.50 72 ALA A C 1
ATOM 536 O O . ALA A 1 72 ? -9.748 -0.434 9.588 1.00 85.50 72 ALA A O 1
ATOM 537 N N . LEU A 1 73 ? -9.512 1.112 7.968 1.00 86.12 73 LEU A N 1
ATOM 538 C CA . LEU A 1 73 ? -10.574 1.998 8.457 1.00 86.12 73 LEU A CA 1
ATOM 539 C C . LEU A 1 73 ? -11.967 1.373 8.315 1.00 86.12 73 LEU A C 1
ATOM 541 O O . LEU A 1 73 ? -12.784 1.473 9.233 1.00 86.12 73 LEU A O 1
ATOM 545 N N . VAL A 1 74 ? -12.245 0.687 7.205 1.00 88.25 74 VAL A N 1
ATOM 546 C CA . VAL A 1 74 ? -13.509 -0.040 7.011 1.00 88.25 74 VAL A CA 1
ATOM 547 C C . VAL A 1 74 ? -13.658 -1.149 8.054 1.00 88.25 74 VAL A C 1
ATOM 549 O O . VAL A 1 74 ? -14.692 -1.227 8.720 1.00 88.25 74 VAL A O 1
ATOM 552 N N . VAL A 1 75 ? -12.618 -1.957 8.278 1.00 86.69 75 VAL A N 1
ATOM 553 C CA . VAL A 1 75 ? -12.639 -3.022 9.297 1.00 86.69 75 VAL A CA 1
ATOM 554 C C . VAL A 1 75 ? -12.831 -2.439 10.700 1.00 86.69 75 VAL A C 1
ATOM 556 O O . VAL A 1 75 ? -13.602 -2.978 11.501 1.00 86.69 75 VAL A O 1
ATOM 559 N N . TYR A 1 76 ? -12.191 -1.306 10.996 1.00 84.94 76 TYR A N 1
ATOM 560 C CA . TYR A 1 76 ? -12.397 -0.577 12.244 1.00 84.94 76 TYR A CA 1
ATOM 561 C C . TYR A 1 76 ? -13.852 -0.132 12.433 1.00 84.94 76 TYR A C 1
ATOM 563 O O . TYR A 1 76 ? -14.443 -0.349 13.500 1.00 84.94 76 TYR A O 1
ATOM 571 N N . ASN A 1 77 ? -14.447 0.449 11.390 1.00 84.25 77 ASN A N 1
ATOM 572 C CA . ASN A 1 77 ? -15.841 0.878 11.397 1.00 84.25 77 ASN A CA 1
ATOM 573 C C . ASN A 1 77 ? -16.785 -0.310 11.608 1.00 84.25 77 ASN A C 1
ATOM 575 O O . ASN A 1 77 ? -17.645 -0.237 12.484 1.00 84.25 77 ASN A O 1
ATOM 579 N N . ILE A 1 78 ? -16.578 -1.433 10.912 1.00 85.69 78 ILE A N 1
ATOM 580 C CA . ILE A 1 78 ? -17.372 -2.660 11.094 1.00 85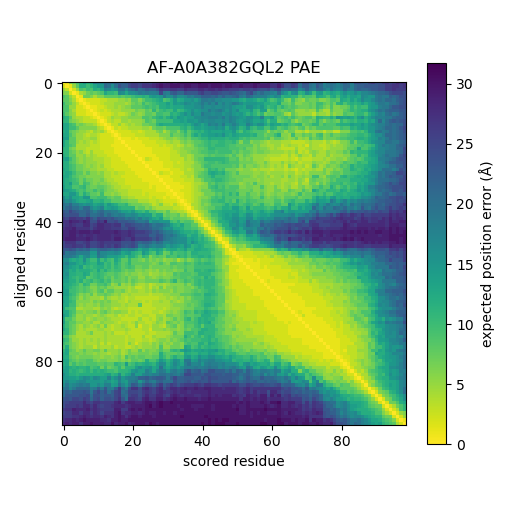.69 78 ILE A CA 1
ATOM 581 C C . ILE A 1 78 ? -17.280 -3.160 12.542 1.00 85.69 78 ILE A C 1
ATOM 583 O O . ILE A 1 78 ? -18.303 -3.450 13.167 1.00 85.69 78 ILE A O 1
ATOM 587 N N . LYS A 1 79 ? -16.073 -3.224 13.118 1.00 81.94 79 LYS A N 1
ATOM 588 C CA . LYS A 1 79 ? -15.878 -3.694 14.500 1.00 81.94 79 LYS A CA 1
ATOM 589 C C . LYS A 1 79 ? -16.545 -2.767 15.523 1.00 81.94 79 LYS A C 1
ATOM 591 O O . LYS A 1 79 ? -17.164 -3.239 16.481 1.00 81.94 79 LYS A O 1
ATOM 596 N N . THR A 1 80 ? -16.461 -1.456 15.304 1.00 80.56 80 THR A N 1
ATOM 597 C CA . THR A 1 80 ? -17.103 -0.442 16.152 1.00 80.56 80 THR A CA 1
ATOM 598 C C . THR A 1 80 ? -18.629 -0.545 16.076 1.00 80.56 80 THR A C 1
ATOM 600 O O . THR A 1 80 ? -19.290 -0.630 17.112 1.00 80.56 80 THR A O 1
ATOM 603 N N . GLN A 1 81 ? -19.185 -0.637 14.864 1.00 77.94 81 GLN A N 1
ATOM 604 C CA . GLN A 1 81 ? -20.621 -0.808 14.618 1.00 77.94 81 GLN A CA 1
ATOM 605 C C . GLN A 1 81 ? -21.155 -2.103 15.237 1.00 77.94 81 GLN A C 1
ATOM 607 O O . GLN A 1 81 ? -22.178 -2.081 15.922 1.00 77.94 81 GLN A O 1
ATOM 612 N N . LYS A 1 82 ? -20.445 -3.227 15.077 1.00 77.69 82 LYS A N 1
ATOM 613 C CA . LYS A 1 82 ? -20.814 -4.510 15.698 1.00 77.69 82 LYS A CA 1
ATOM 614 C C . LYS A 1 82 ? -20.892 -4.392 17.223 1.00 77.69 82 LYS A C 1
ATOM 616 O O . LYS A 1 82 ? -21.853 -4.853 17.828 1.00 77.69 82 LYS A O 1
ATOM 621 N N . THR A 1 83 ? -19.923 -3.719 17.843 1.00 72.88 83 THR A N 1
ATOM 622 C CA . THR A 1 83 ? -19.887 -3.515 19.302 1.00 72.88 83 THR A CA 1
ATOM 623 C C . THR A 1 83 ? -21.038 -2.626 19.787 1.00 72.88 83 THR A C 1
ATOM 625 O O . THR A 1 83 ? -21.642 -2.910 20.819 1.00 72.88 83 THR A O 1
ATOM 628 N N . MET A 1 84 ? -21.381 -1.569 19.045 1.00 70.50 84 MET A N 1
ATOM 629 C CA . MET A 1 84 ? -22.512 -0.692 19.378 1.00 70.50 84 MET A CA 1
ATOM 630 C C . MET A 1 84 ? -23.867 -1.399 19.232 1.00 70.50 84 MET A C 1
ATOM 632 O O . MET A 1 84 ? -24.708 -1.274 20.121 1.00 70.50 84 MET A O 1
ATOM 636 N N . ASN A 1 85 ? -24.064 -2.184 18.169 1.00 66.56 85 ASN A N 1
ATOM 637 C CA . ASN A 1 85 ? -25.286 -2.972 17.977 1.00 66.56 85 ASN A CA 1
ATOM 638 C C . ASN A 1 85 ? -25.448 -4.058 19.052 1.00 66.56 85 ASN A C 1
ATOM 640 O O . ASN A 1 85 ? -26.545 -4.237 19.573 1.00 66.56 85 ASN A O 1
ATOM 644 N N . LEU A 1 86 ? -24.357 -4.715 19.463 1.00 60.47 86 LEU A N 1
ATOM 645 C CA . LEU A 1 86 ? -24.373 -5.682 20.569 1.00 60.47 86 LEU A CA 1
ATOM 646 C C . LEU A 1 86 ? -24.722 -5.031 21.914 1.00 60.47 86 LEU A C 1
ATOM 648 O O . LEU A 1 86 ? -25.522 -5.577 22.667 1.00 60.47 86 LEU A O 1
ATOM 652 N N . LYS A 1 87 ? -24.175 -3.845 22.213 1.00 58.62 87 LYS A N 1
ATOM 653 C CA . LYS A 1 87 ? -24.537 -3.104 23.434 1.00 58.62 87 LYS A CA 1
ATOM 654 C C . LYS A 1 87 ? -26.006 -2.674 23.430 1.00 58.62 87 LYS A C 1
ATOM 656 O O . LYS A 1 87 ? -26.665 -2.753 24.463 1.00 58.62 87 LYS A O 1
ATOM 661 N N . LYS A 1 88 ? -26.535 -2.265 22.274 1.00 57.22 88 LYS A N 1
ATOM 662 C CA . LYS A 1 88 ? -27.947 -1.891 22.123 1.00 57.22 88 LYS A CA 1
ATOM 663 C C . LYS A 1 88 ? -28.880 -3.105 22.263 1.00 57.22 88 LYS A C 1
ATOM 665 O O . LYS A 1 88 ? -29.864 -3.004 22.980 1.00 57.22 88 LYS A O 1
ATOM 670 N N . GLY A 1 89 ? -28.524 -4.258 21.685 1.00 56.22 89 GLY A N 1
ATOM 671 C CA . GLY A 1 89 ? -29.288 -5.509 21.811 1.00 56.22 89 GLY A CA 1
ATOM 672 C C . GLY A 1 89 ? -29.230 -6.159 23.202 1.00 56.22 89 GLY A C 1
ATOM 673 O O . GLY A 1 89 ? -30.230 -6.694 23.666 1.00 56.22 89 GLY A O 1
ATOM 674 N N . GLY A 1 90 ? -28.096 -6.069 23.907 1.00 54.19 90 GLY A N 1
ATOM 675 C CA . GLY A 1 90 ? -27.945 -6.619 25.262 1.00 54.19 90 GLY A CA 1
ATOM 676 C C . GLY A 1 90 ? -28.648 -5.805 26.353 1.00 54.19 90 GLY A C 1
ATOM 677 O O . GLY A 1 90 ? -29.108 -6.369 27.340 1.00 54.19 90 GLY A O 1
ATOM 678 N N . THR A 1 91 ? -28.789 -4.488 26.172 1.00 53.69 91 THR A N 1
ATOM 679 C CA . THR A 1 91 ? -29.462 -3.625 27.163 1.00 53.69 91 THR A CA 1
ATOM 680 C C . THR A 1 91 ? -30.988 -3.791 27.112 1.00 53.69 91 THR A C 1
ATOM 682 O O . THR A 1 91 ? -31.647 -3.727 28.146 1.00 53.69 91 THR A O 1
ATOM 685 N N . SER A 1 92 ? -31.555 -4.088 25.936 1.00 52.59 92 SER A N 1
ATOM 686 C CA . SER A 1 92 ? -32.993 -4.346 25.764 1.00 52.59 92 SER A CA 1
ATOM 687 C C . SER A 1 92 ? -33.457 -5.693 26.334 1.00 52.59 92 SER A C 1
ATOM 689 O O . SER A 1 92 ? -34.615 -5.810 26.716 1.00 52.59 92 SER A O 1
ATOM 691 N N . ALA A 1 93 ? -32.576 -6.695 26.436 1.00 54.53 93 ALA A N 1
ATOM 692 C CA . ALA A 1 93 ? -32.921 -8.010 26.987 1.00 54.53 93 ALA A CA 1
ATOM 693 C C . ALA A 1 93 ? -32.864 -8.067 28.526 1.00 54.53 93 ALA A C 1
ATOM 695 O O . ALA A 1 93 ? -33.561 -8.874 29.129 1.00 54.53 93 ALA A O 1
ATOM 696 N N . ILE A 1 94 ? -32.066 -7.205 29.170 1.00 56.78 94 ILE A N 1
ATOM 697 C CA . ILE A 1 94 ? -31.922 -7.182 30.639 1.00 56.78 94 ILE A CA 1
ATOM 698 C C . ILE A 1 94 ? -33.017 -6.329 31.309 1.00 56.78 94 ILE A C 1
ATOM 700 O O . ILE A 1 94 ? -33.375 -6.590 32.451 1.00 56.78 94 ILE A O 1
ATOM 704 N N . PHE A 1 95 ? -33.605 -5.362 30.595 1.00 57.00 95 PHE A N 1
ATOM 705 C CA . PHE A 1 95 ? -34.698 -4.513 31.103 1.00 57.00 95 PHE A CA 1
ATOM 706 C C . PHE A 1 95 ? -36.077 -4.797 30.477 1.00 57.00 95 PHE A C 1
ATOM 708 O O . PHE A 1 95 ? -37.051 -4.146 30.837 1.00 57.00 95 PHE A O 1
ATOM 715 N N . GLY A 1 96 ? -36.181 -5.752 29.547 1.00 55.31 96 GLY A N 1
ATOM 716 C CA . GLY A 1 96 ? -37.423 -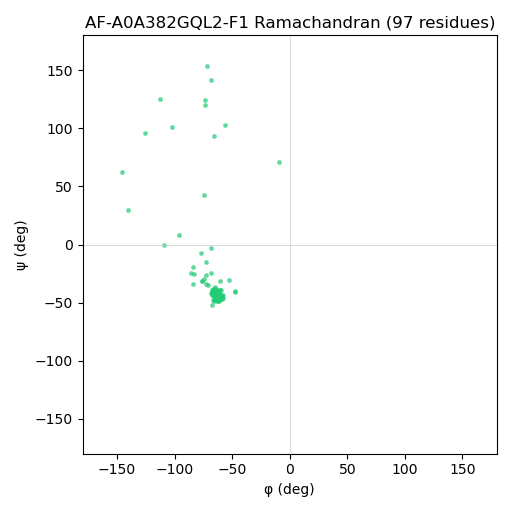6.066 28.825 1.00 55.31 96 GLY A CA 1
ATOM 717 C C . GLY A 1 96 ? -38.247 -7.231 29.387 1.00 55.31 96 GLY A C 1
ATOM 718 O O . GLY A 1 96 ? -39.182 -7.659 28.721 1.00 55.31 96 GLY A O 1
ATOM 719 N N . GLY A 1 97 ? -37.893 -7.778 30.555 1.00 54.34 97 GLY A N 1
ATOM 720 C CA . GLY A 1 97 ? -38.493 -9.011 31.087 1.00 54.34 97 GLY A CA 1
ATOM 721 C C . GLY A 1 97 ? -38.748 -9.017 32.594 1.00 54.34 97 GLY A C 1
ATOM 722 O O . GLY A 1 97 ? -38.658 -10.073 33.211 1.00 54.34 97 GLY A O 1
ATOM 723 N N . ALA A 1 98 ? -39.011 -7.858 33.198 1.00 53.66 98 ALA A N 1
ATOM 724 C CA . ALA A 1 98 ? -39.397 -7.767 34.607 1.00 53.66 98 ALA A CA 1
ATOM 725 C C . ALA A 1 98 ? -40.399 -6.627 34.835 1.00 53.66 98 ALA A C 1
ATOM 727 O O . ALA A 1 98 ? -40.093 -5.668 35.538 1.00 53.66 98 ALA A O 1
ATOM 728 N N . LEU A 1 99 ? -41.569 -6.736 34.204 1.00 44.19 99 LEU A N 1
ATOM 729 C CA . LEU A 1 99 ? -42.840 -6.142 34.630 1.00 44.19 99 LEU A CA 1
ATOM 730 C C . LEU A 1 99 ? -43.954 -7.122 34.256 1.00 44.19 99 LEU A C 1
ATOM 732 O O . LEU A 1 99 ? -43.945 -7.570 33.087 1.00 44.19 99 LEU A O 1
#

Foldseek 3Di:
DDPADLVNLCPPPVLVVQLLVQLVVQLVVLVVVVVVVVVVCVVPDDPCDPVNVVVSVVVSNVCSNVRSSVVSVVVVVVVVVVVVVVVVVVVCVVPVPDD

Secondary structure (DSSP, 8-state):
-----HHHHHTSHHHHHHHHHHHHHHHHHHHHHHHHHHHHHTTS-----HHHHHHHHHHHHHHHHHHHHHHHHHHHHHHHHHHHHHHHHHHHHHSSS--

Solvent-accessible surface area (backbone atoms only — not comparable to full-atom values): 5522 Å² total; per-residue (Å²): 133,83,95,65,54,74,68,57,51,44,67,35,70,73,36,31,51,45,16,51,54,45,11,51,52,49,32,50,52,50,49,53,52,49,53,54,51,45,66,68,44,66,81,53,92,65,81,81,46,73,64,57,55,52,49,54,55,51,49,42,54,53,50,14,54,53,51,6,48,51,51,27,52,51,53,50,49,52,55,51,50,52,52,53,52,49,54,56,57,54,54,53,64,76,72,68,79,83,128

Sequence (99 aa):
MLKLTVRDILRQKSFGSIAIISGVLLGLAYYFLTLSSATTHFQIDMVVSPGYIAASIGLTFVVAILGGTNIALVVYNIKTQKTMNLKKGGTSAIFGGAL

Nearest PDB structures (foldseek):
  6f03-assembly2_C  TM=2.319E-01  e=9.931E+00  Burkholderia pseudomallei K96243

=== Feature glossary ===
Feature key, reading from the visual/contextual features back to the raw sequence:

Rendered structure images. Structure images are PyMOL renders from six orthogonal camera directions. Cartoon representation draws helices as coils and strands as arrows; sticks shows the backbone as bonds; surface shows the solvent-excluded envelope. Rainbow coloring maps sequence position to hue (blue→red, N→C); chain coloring assigns a distinct color per polypeptide.

Contact-map, Ramachandran, and PAE plots. Three diagnostic plots accompany the record. The Cα contact map visualizes the tertiary structure as a 2D adjacency matrix (8 Å cutoff, sequence-local contacts suppressed). The Ramachandran plot shows the distribution of backbone (φ, ψ) torsions, with points in the α and β basins reflecting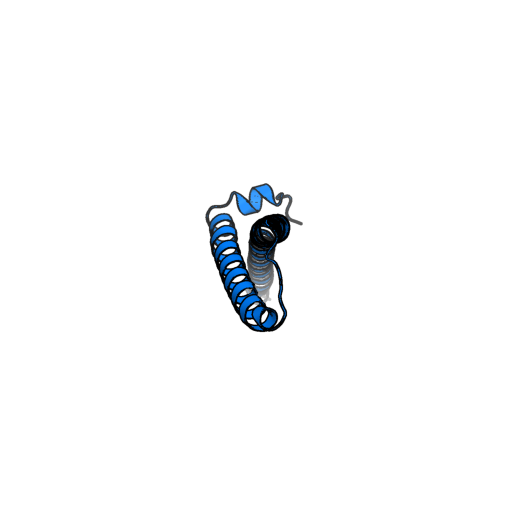 secondary structure content. The PAE plot shows AlphaFold's inter-residue confidence as a color matrix.

InterPro / GO / CATH / organism. The annotation block draws on four external resources. InterPro: which protein families and domains the sequence belongs to. GO: standardized terms for what the protein does, what process it participates in, and where in the cell it acts. CATH: which structural fold it has in the CATH hierarchy. Organism: the species of origin.

Nearest PDB structures. Structural nearest neighbors (via Foldseek easy-search vs the PDB). Reported per hit: target PDB id, E-value, and alignment TM-score. A TM-score above ~0.5 is the conventional threshold for 'same fold'.

Predicted aligned error. Predicted aligned error is AlphaFold's pairwise confidence. Unlike pLDDT (per-residue), PAE is per-residue-pair and captures whether two parts of the structure are correctly placed relative to each other. Units are ångströms of expected positional error.

Solvent-accessible surface area. SASA measures how much of the protein is reachable by solvent. It is computed by rolling a water-sized probe over the atomic surface and summing the exposed area (Å²). Per-residue SASA distinguishes core (buried, low SASA) from surface (exposed, high SASA) residues; total SASA is a whole-molecule size measure.

B-factor. Crystallographic B-factors measure how much each atom's electron density is smeared out, in Å². They rise in mobile loops and surface residues and fall in the buried interior. In AlphaFold models this column is repurposed to hold pLDDT instead.

pLDDT. For AlphaFold models, the B-fact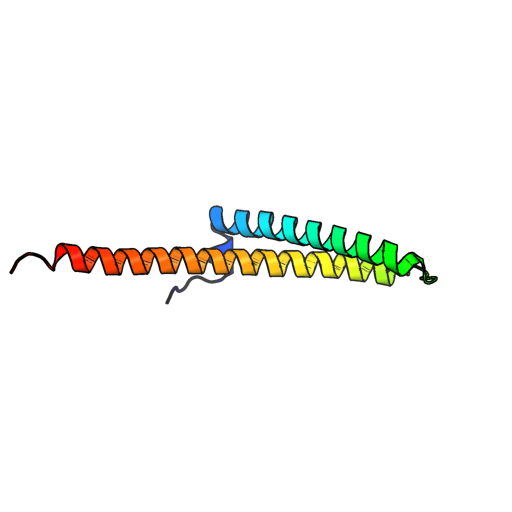or field carries pLDDT — the model's own estimate of local accuracy on a 0–100 scale. Regions with pLDDT<50 should be treated as essentially unmodeled; they often correspond to intrinsically disordered segments.

Backbone torsions (φ/ψ). φ (phi) and ψ (psi) are the two rotatable backbone dihedrals per residue: φ is the C(i-1)–N–Cα–C torsion, ψ is the N–Cα–C–N(i+1) torsion, both in degrees on (−180°, 180°]. α-helical residues cluster near (−60°, −45°); β-strand residues near (−120°, +130°). A Ramachandran plot is simply a scatter of (φ, ψ) for every residue.

Radius of gyration, Cα contacts, bounding box. Radius of gyration (Rg) is the root-mean-square distance of Cα atoms from their centroid — a single number for overall size and compactness. A globular domain of N residues has Rg ≈ 2.2·N^0.38 Å; an extended or disordered chain has a much larger Rg. The Cα contact count is the number of residue pairs whose Cα atoms are within 8 Å and are more than four positions apart in sequence — a standard proxy for tertiary packing density. The bounding box is the smallest axis-aligned box enclosing all Cα atoms.

Secondary structure (3-state, P-SEA). Three-state secondary structure (P-SEA) collapses the eight DSSP classes into helix (a), strand (b), and coil (c). P-SEA assigns these from Cα geometry alone — distances and angles — without requiring backbone oxygens, so it works on any Cα trace.

Secondary structure (8-state, DSSP). Secondary structure is the local, repeating backbone conformation. DSSP classifies it into eight states by reading the hydrogen-bond network: three helix types (H, G, I), two β types (E, B), two non-regular types (T, S), and unstructured coil (-).

Foldseek 3Di. The Foldseek 3Di string encodes local tertiary geometry as a 20-letter alphabet — one character per residue — derived from the relative positions of nearby Cα atoms. Unlike the amino-acid sequence, 3Di is a direct function of the 3D structure, so two proteins with the same fold have similar 3Di strings even at low sequence identity.

mmCIF coordinates. Structure coordinates are given as an mmCIF _atom_site loop: one row per atom with element, residue name, chain id, sequence number, and x/y/z position in Å. Only the four main-chain atoms per residue are included here; side chains are omitted to keep the record compact.

Sequence. This is the polypeptide sequence — one letter per residue, N-terminus first. Length ranges from a few dozen residues for small domains to over a thousand for large multi-domain proteins.